Protein AF-A0A1V1VDT9-F1 (afdb_monomer_lite)

Radius of gyration: 15.52 Å; chains: 1; bounding box: 39×29×37 Å

pLDDT: mean 85.94, std 9.45, range [40.59, 94.81]

InterPro domains:
  IPR014966 FRG domain [PF08867] (7-61)
  IPR014966 FRG domain [SM00901] (2-70)

Foldseek 3Di:
DLVVQVVVLVVCCVVVVVPDDPCSVQQVSSLVVCVVVPHDDPDDDDDPDVVVQVCVQPPPDDDPDDGDRDDDDDDPVQADDSVDHPSVDDDHGDYDDDDDDD

Sequence (102 aa):
MLALECSLLNRLKIDGATKLTREYKNSWYLLSEAQHFGLKTRLLDWTTNPLVALWFSCQGAKGSSLTYVYAFNYKNEQVADLSGNPFDVKGIVKVDLYWRPV

Organism: Photobacterium damsela subsp. piscicida (NCBI:txid38294)

Secondary structure (DSSP, 8-state):
-HHHHHHHHHHHHHHTTTTS-GGGGSHHHHHHHHHHTT---S-----S-HHHHHHHHHTT--SS-----------GGGB--TTS-GGG--S--B--PPPPP-

Structure (mmCIF, N/CA/C/O backbone):
data_AF-A0A1V1VDT9-F1
#
_entry.id   AF-A0A1V1VDT9-F1
#
loop_
_atom_site.group_PDB
_atom_site.id
_atom_site.type_symbol
_atom_site.label_atom_id
_atom_site.label_alt_id
_atom_site.label_comp_id
_atom_site.label_asym_id
_atom_site.label_entity_id
_atom_site.label_seq_id
_atom_site.pdbx_PDB_ins_code
_atom_site.Cartn_x
_atom_site.Cartn_y
_atom_site.Cartn_z
_atom_site.occupancy
_atom_site.B_iso_or_equiv
_atom_site.auth_seq_id
_atom_site.auth_comp_id
_atom_site.auth_asym_id
_atom_site.auth_atom_id
_atom_site.pdbx_PDB_model_num
ATOM 1 N N . MET A 1 1 ? 9.445 10.946 -3.486 1.00 72.19 1 MET A N 1
ATOM 2 C CA . MET A 1 1 ? 8.758 9.717 -3.029 1.00 72.19 1 MET A CA 1
ATOM 3 C C . MET A 1 1 ? 9.435 8.465 -3.587 1.00 72.19 1 MET A C 1
ATOM 5 O O . MET A 1 1 ? 10.025 7.753 -2.792 1.00 72.19 1 MET A O 1
ATOM 9 N N . LEU A 1 2 ? 9.480 8.256 -4.913 1.00 85.38 2 LEU A N 1
ATOM 10 C CA . LEU A 1 2 ? 10.109 7.066 -5.529 1.00 85.38 2 LEU A CA 1
ATOM 11 C C . LEU A 1 2 ? 11.594 6.869 -5.168 1.00 85.38 2 LEU A C 1
ATOM 13 O O . LEU A 1 2 ? 11.982 5.786 -4.753 1.00 85.38 2 LEU A O 1
ATOM 17 N N . ALA A 1 3 ? 12.419 7.919 -5.255 1.00 88.25 3 ALA A N 1
ATOM 18 C CA . ALA A 1 3 ? 13.847 7.813 -4.925 1.00 88.25 3 ALA A CA 1
ATOM 19 C C . ALA A 1 3 ? 14.095 7.351 -3.474 1.00 88.25 3 ALA A C 1
ATOM 21 O O . ALA A 1 3 ? 14.975 6.532 -3.232 1.00 88.25 3 ALA A O 1
ATOM 22 N N . LEU A 1 4 ? 13.280 7.830 -2.525 1.00 90.69 4 LEU A N 1
ATOM 23 C CA . LEU A 1 4 ? 13.369 7.439 -1.116 1.00 90.69 4 LEU A CA 1
ATOM 24 C C . LEU A 1 4 ? 12.976 5.970 -0.916 1.00 90.69 4 LEU A C 1
ATOM 26 O O . LEU A 1 4 ? 13.681 5.252 -0.215 1.00 90.69 4 LEU A O 1
ATOM 30 N N . GLU A 1 5 ? 11.885 5.521 -1.545 1.00 91.75 5 GLU A N 1
ATOM 31 C CA . GLU A 1 5 ? 11.452 4.118 -1.508 1.00 91.75 5 GLU A CA 1
ATOM 32 C C . GLU A 1 5 ? 12.559 3.198 -2.043 1.00 91.75 5 GLU A C 1
ATOM 34 O O . GLU A 1 5 ? 12.953 2.258 -1.356 1.00 91.75 5 GLU A O 1
ATOM 39 N N . CYS A 1 6 ? 13.158 3.528 -3.194 1.00 90.75 6 CYS A N 1
ATOM 40 C CA . CYS A 1 6 ? 14.292 2.781 -3.746 1.00 90.75 6 CYS A CA 1
ATOM 41 C C . CYS A 1 6 ? 15.483 2.711 -2.775 1.00 90.75 6 CYS A C 1
ATOM 43 O O . CYS A 1 6 ? 16.065 1.641 -2.585 1.00 90.75 6 CYS A O 1
ATOM 45 N N . SER A 1 7 ? 15.848 3.829 -2.137 1.00 92.69 7 SER A N 1
ATOM 46 C CA . SER A 1 7 ? 16.930 3.857 -1.145 1.00 92.69 7 SER A CA 1
ATOM 47 C C . SER A 1 7 ? 16.621 2.991 0.080 1.00 92.69 7 SER A C 1
ATOM 49 O O . SER A 1 7 ? 17.495 2.260 0.544 1.00 92.69 7 SER A O 1
ATOM 51 N N . LEU A 1 8 ? 15.386 3.036 0.588 1.00 92.12 8 LEU A N 1
ATOM 52 C CA . LEU A 1 8 ? 14.960 2.237 1.739 1.00 92.12 8 LEU A CA 1
ATOM 53 C C . LEU A 1 8 ? 14.912 0.741 1.413 1.00 92.12 8 LEU A C 1
ATOM 55 O O . LEU A 1 8 ? 15.368 -0.068 2.217 1.00 92.12 8 LEU A O 1
ATOM 59 N N . LEU A 1 9 ? 14.445 0.364 0.222 1.00 91.62 9 LEU A N 1
ATOM 60 C CA . LEU A 1 9 ? 14.465 -1.030 -0.220 1.00 91.62 9 LEU A CA 1
ATOM 61 C C . LEU A 1 9 ? 15.883 -1.563 -0.397 1.00 91.62 9 LEU A C 1
ATOM 63 O O . LEU A 1 9 ? 16.151 -2.707 -0.044 1.00 91.62 9 LEU A O 1
ATOM 67 N N . ASN A 1 10 ? 16.808 -0.753 -0.913 1.00 91.00 10 ASN A N 1
ATOM 68 C CA . ASN A 1 10 ? 18.212 -1.155 -0.987 1.00 91.00 10 ASN A CA 1
ATOM 69 C C . ASN A 1 10 ? 18.793 -1.407 0.406 1.00 91.00 10 ASN A C 1
ATOM 71 O O . ASN A 1 10 ? 19.514 -2.382 0.597 1.00 91.00 10 ASN A O 1
ATOM 75 N N . ARG A 1 11 ? 18.426 -0.582 1.391 1.00 91.62 11 ARG A N 1
ATOM 76 C CA . ARG A 1 11 ? 18.822 -0.796 2.783 1.00 91.62 11 ARG A CA 1
ATOM 77 C C . ARG A 1 11 ? 18.213 -2.076 3.358 1.00 91.62 11 ARG A C 1
ATOM 79 O O . ARG A 1 11 ? 18.939 -2.875 3.931 1.00 91.62 11 ARG A O 1
ATOM 86 N N . LEU A 1 12 ? 16.930 -2.337 3.096 1.00 90.88 12 LEU A N 1
ATOM 87 C CA . LEU A 1 12 ? 16.269 -3.587 3.483 1.00 90.88 12 LEU A CA 1
ATOM 88 C C . LEU A 1 12 ? 16.942 -4.821 2.861 1.00 90.88 12 LEU A C 1
ATOM 90 O O . LEU A 1 12 ? 17.089 -5.830 3.541 1.00 90.88 12 LEU A O 1
ATOM 94 N N . LYS A 1 13 ? 17.395 -4.752 1.601 1.00 88.88 13 LYS A N 1
ATOM 95 C CA . LYS A 1 13 ? 18.152 -5.848 0.966 1.00 88.88 13 LYS A CA 1
ATOM 96 C C . LYS A 1 13 ? 19.463 -6.138 1.692 1.00 88.88 13 LYS A C 1
ATOM 98 O O . LYS A 1 13 ? 19.815 -7.302 1.843 1.00 88.88 13 LYS A O 1
ATOM 103 N N . ILE A 1 14 ? 20.191 -5.090 2.082 1.00 88.38 14 ILE A N 1
ATOM 104 C CA . ILE A 1 14 ? 21.498 -5.211 2.741 1.00 88.38 14 ILE A CA 1
ATOM 105 C C . ILE A 1 14 ? 21.312 -5.725 4.173 1.00 88.38 14 ILE A C 1
ATOM 107 O O . ILE A 1 14 ? 21.901 -6.737 4.545 1.00 88.38 14 ILE A O 1
ATOM 111 N N . ASP A 1 15 ? 20.447 -5.070 4.945 1.00 89.19 15 ASP A N 1
ATOM 112 C CA . ASP A 1 15 ? 20.290 -5.320 6.380 1.00 89.19 15 ASP A CA 1
ATOM 113 C C . ASP A 1 15 ? 19.401 -6.548 6.666 1.00 89.19 15 ASP A C 1
ATOM 115 O O . ASP A 1 15 ? 19.562 -7.231 7.675 1.00 89.19 15 ASP A O 1
ATOM 119 N N . GLY A 1 16 ? 18.457 -6.850 5.770 1.00 84.69 16 GLY A N 1
ATOM 120 C CA . GLY A 1 16 ? 17.476 -7.932 5.893 1.00 84.69 16 GLY A CA 1
ATOM 121 C C . GLY A 1 16 ? 17.868 -9.236 5.198 1.00 84.69 16 GLY A C 1
ATOM 122 O O . GLY A 1 16 ? 17.063 -10.166 5.179 1.00 84.69 16 GLY A O 1
ATOM 123 N N . ALA A 1 17 ? 19.081 -9.340 4.645 1.00 80.94 17 ALA A N 1
ATOM 124 C CA . ALA A 1 17 ? 19.525 -10.486 3.840 1.00 80.94 17 ALA A CA 1
ATOM 125 C C . ALA A 1 17 ? 19.375 -11.852 4.539 1.00 80.94 17 ALA A C 1
ATOM 127 O O . ALA A 1 17 ? 19.227 -12.873 3.874 1.00 80.94 17 ALA A O 1
ATOM 128 N N . THR A 1 18 ? 19.401 -11.882 5.874 1.00 83.44 18 THR A N 1
ATOM 129 C CA . THR A 1 18 ? 19.242 -13.104 6.679 1.00 83.44 18 THR A CA 1
ATOM 130 C C . THR A 1 18 ? 17.790 -13.549 6.852 1.00 83.44 18 THR A C 1
ATOM 132 O O . THR A 1 18 ? 17.552 -14.728 7.098 1.00 83.44 18 THR A O 1
ATOM 135 N N . LYS A 1 19 ? 16.824 -12.628 6.743 1.00 82.56 19 LYS A N 1
ATOM 136 C CA . LYS A 1 19 ? 15.385 -12.899 6.911 1.00 82.56 19 LYS A CA 1
ATOM 137 C C . LYS A 1 19 ? 14.631 -12.967 5.587 1.00 82.56 19 LYS A C 1
ATOM 139 O O . LYS A 1 19 ? 13.582 -13.597 5.521 1.00 82.56 19 LYS A O 1
ATOM 144 N N . LEU A 1 20 ? 15.148 -12.318 4.548 1.00 82.44 20 LEU A N 1
ATOM 145 C CA . LEU A 1 20 ? 14.542 -12.334 3.224 1.00 82.44 20 LEU A CA 1
ATOM 146 C C . LEU A 1 20 ? 14.758 -13.694 2.549 1.00 82.44 20 LEU A C 1
ATOM 148 O O . LEU A 1 20 ? 15.859 -14.249 2.553 1.00 82.44 20 LEU A O 1
ATOM 152 N N . THR A 1 21 ? 13.710 -14.225 1.921 1.00 76.88 21 THR A N 1
ATOM 153 C CA . THR A 1 21 ? 13.829 -15.436 1.097 1.00 76.88 21 THR A CA 1
ATOM 154 C C . THR A 1 21 ? 14.607 -15.142 -0.190 1.00 76.88 21 THR A C 1
ATOM 156 O O . THR A 1 21 ? 14.783 -13.987 -0.577 1.00 76.88 21 THR A O 1
ATOM 159 N N . ARG A 1 22 ? 15.039 -16.187 -0.916 1.00 68.31 22 ARG A N 1
ATOM 160 C CA . ARG A 1 22 ? 15.790 -16.065 -2.188 1.00 68.31 22 ARG A CA 1
ATOM 161 C C . ARG A 1 22 ? 15.078 -15.237 -3.273 1.00 68.31 22 ARG A C 1
ATOM 163 O O . ARG A 1 22 ? 15.725 -14.834 -4.238 1.00 68.31 22 ARG A O 1
ATOM 170 N N . GLU A 1 23 ? 13.786 -14.961 -3.115 1.00 72.62 23 GLU A N 1
ATOM 171 C CA . GLU A 1 23 ? 12.984 -14.155 -4.038 1.00 72.62 23 GLU A CA 1
ATOM 172 C C . GLU A 1 23 ? 13.247 -12.636 -3.923 1.00 72.62 23 GLU A C 1
ATOM 174 O O . GLU A 1 23 ? 12.726 -11.879 -4.734 1.00 72.62 23 GLU A O 1
ATOM 179 N N . TYR A 1 24 ? 14.122 -12.159 -3.019 1.00 71.75 24 TYR A N 1
ATOM 180 C CA . TYR A 1 24 ? 14.453 -10.725 -2.843 1.00 71.75 24 TYR A CA 1
ATOM 181 C C . TYR A 1 24 ? 15.014 -10.010 -4.090 1.00 71.75 24 TYR A C 1
ATOM 183 O O . TYR A 1 24 ? 15.094 -8.777 -4.128 1.00 71.75 24 TYR A O 1
ATOM 191 N N . LYS A 1 25 ? 15.433 -10.769 -5.113 1.00 79.56 25 LYS A N 1
ATOM 192 C CA . LYS A 1 25 ? 15.809 -10.227 -6.429 1.00 79.56 25 LYS A CA 1
ATOM 193 C C . LYS A 1 25 ? 14.599 -9.700 -7.202 1.00 79.56 25 LYS A C 1
ATOM 195 O O . LYS A 1 25 ? 14.762 -8.789 -8.008 1.00 79.56 25 LYS A O 1
ATOM 200 N N . ASN A 1 26 ? 13.411 -10.247 -6.950 1.00 86.88 26 ASN A N 1
ATOM 201 C CA . ASN A 1 26 ? 12.167 -9.732 -7.492 1.00 86.88 26 ASN A CA 1
ATOM 202 C C . ASN A 1 26 ? 11.747 -8.493 -6.688 1.00 86.88 26 ASN A C 1
ATOM 204 O O . ASN A 1 26 ? 11.434 -8.566 -5.500 1.00 86.88 26 ASN A O 1
ATOM 208 N N . SER A 1 27 ? 11.736 -7.339 -7.350 1.00 89.38 27 SER A N 1
ATOM 209 C CA . SER A 1 27 ? 11.364 -6.065 -6.734 1.00 89.38 27 SER A CA 1
ATOM 210 C C . SER A 1 27 ? 9.907 -6.027 -6.252 1.00 89.38 27 SER A C 1
ATOM 212 O O . SER A 1 27 ? 9.631 -5.334 -5.277 1.00 89.38 27 SER A O 1
ATOM 214 N N . TRP A 1 28 ? 8.985 -6.768 -6.884 1.00 89.81 28 TRP A N 1
ATOM 215 C CA . TRP A 1 28 ? 7.598 -6.896 -6.412 1.00 89.81 28 TRP A CA 1
ATOM 216 C C . TRP A 1 28 ? 7.525 -7.636 -5.082 1.00 89.81 28 TRP A C 1
ATOM 218 O O . TRP A 1 28 ? 6.886 -7.161 -4.145 1.00 89.81 28 TRP A O 1
ATOM 228 N N . TYR A 1 29 ? 8.236 -8.761 -4.987 1.00 88.00 29 TYR A N 1
ATOM 229 C CA . TYR A 1 29 ? 8.345 -9.525 -3.749 1.00 88.00 29 TYR A CA 1
ATOM 230 C C . TYR A 1 29 ? 8.940 -8.662 -2.637 1.00 88.00 29 TYR A C 1
ATOM 232 O O . TYR A 1 29 ? 8.367 -8.540 -1.560 1.00 88.00 29 TYR A O 1
ATOM 240 N N . LEU A 1 30 ? 10.044 -7.973 -2.926 1.00 89.19 30 LEU A N 1
ATOM 241 C CA . LEU A 1 30 ? 10.681 -7.116 -1.939 1.00 89.19 30 LEU A CA 1
ATOM 242 C C . LEU A 1 30 ? 9.787 -5.953 -1.483 1.00 89.19 30 LEU A C 1
ATOM 244 O O . LEU A 1 30 ? 9.823 -5.603 -0.309 1.00 89.19 30 LEU A O 1
ATOM 248 N N . LEU A 1 31 ? 8.998 -5.351 -2.378 1.00 91.06 31 LEU A N 1
ATOM 249 C CA . LEU A 1 31 ? 8.024 -4.322 -1.999 1.00 91.06 31 LEU A CA 1
ATOM 250 C C . LEU A 1 31 ? 6.962 -4.875 -1.041 1.00 91.06 31 LEU A C 1
ATOM 252 O O . LEU A 1 31 ? 6.642 -4.217 -0.053 1.00 91.06 31 LEU A O 1
ATOM 256 N N . SER A 1 32 ? 6.458 -6.082 -1.309 1.00 89.00 32 SER A N 1
ATOM 257 C CA . SER A 1 32 ? 5.499 -6.767 -0.435 1.00 89.00 32 SER A CA 1
ATOM 258 C C . SER A 1 32 ? 6.095 -7.058 0.944 1.00 89.00 32 SER A C 1
ATOM 260 O O . SER A 1 32 ? 5.483 -6.752 1.963 1.00 89.00 32 SER A O 1
ATOM 262 N N . GLU A 1 33 ? 7.314 -7.601 0.988 1.00 88.81 33 GLU A N 1
ATOM 263 C CA . GLU A 1 33 ? 8.032 -7.872 2.239 1.00 88.81 33 GLU A CA 1
ATOM 264 C C . GLU A 1 33 ? 8.310 -6.582 3.012 1.00 88.81 33 GLU A C 1
ATOM 266 O O . GLU A 1 33 ? 8.117 -6.511 4.223 1.00 88.81 33 GLU A O 1
ATOM 271 N N . ALA A 1 34 ? 8.719 -5.521 2.317 1.00 91.00 34 ALA A N 1
ATOM 272 C CA . ALA A 1 34 ? 8.958 -4.230 2.939 1.00 91.00 34 ALA A CA 1
ATOM 273 C C . ALA A 1 34 ? 7.693 -3.682 3.611 1.00 91.00 34 ALA A C 1
ATOM 275 O O . ALA A 1 34 ? 7.769 -3.232 4.754 1.00 91.00 34 ALA A O 1
ATOM 276 N N . GLN A 1 35 ? 6.539 -3.761 2.937 1.00 90.56 35 GLN A N 1
ATOM 277 C CA . GLN A 1 35 ? 5.249 -3.374 3.513 1.00 90.56 35 GLN A CA 1
ATOM 278 C C . GLN A 1 35 ? 4.907 -4.237 4.737 1.00 90.56 35 GLN A C 1
ATOM 280 O O . GLN A 1 35 ? 4.495 -3.700 5.764 1.00 90.56 35 GLN A O 1
ATOM 285 N N . HIS A 1 36 ? 5.150 -5.551 4.669 1.00 87.19 36 HIS A N 1
ATOM 286 C CA . HIS A 1 36 ? 4.933 -6.475 5.784 1.00 87.19 36 HIS A CA 1
ATOM 287 C C . HIS A 1 36 ? 5.784 -6.130 7.019 1.00 87.19 36 HIS A C 1
ATOM 289 O O . HIS A 1 36 ? 5.286 -6.146 8.143 1.00 87.19 36 HIS A O 1
ATOM 295 N N . PHE A 1 37 ? 7.042 -5.726 6.820 1.00 87.81 37 PHE A N 1
ATOM 296 C CA . PHE A 1 37 ? 7.921 -5.247 7.894 1.00 87.81 37 PHE A CA 1
ATOM 297 C C . PHE A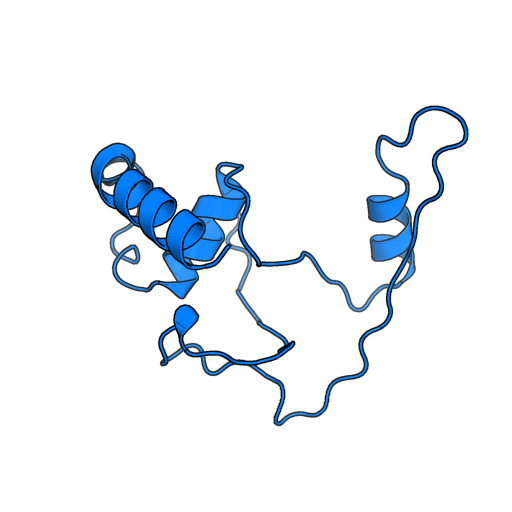 1 37 ? 7.661 -3.787 8.316 1.00 87.81 37 PHE A C 1
ATOM 299 O O . PHE A 1 37 ? 8.415 -3.233 9.118 1.00 87.81 37 PHE A O 1
ATOM 306 N N . GLY A 1 38 ? 6.597 -3.152 7.811 1.00 88.44 38 GLY A N 1
ATOM 307 C CA . GLY A 1 38 ? 6.159 -1.817 8.222 1.00 88.44 38 GLY A CA 1
ATOM 308 C C . GLY A 1 38 ? 6.851 -0.659 7.500 1.00 88.44 38 GLY A C 1
ATOM 309 O O . GLY A 1 38 ? 6.715 0.497 7.914 1.00 88.44 38 GLY A O 1
ATOM 310 N N . LEU A 1 39 ? 7.588 -0.925 6.418 1.00 91.31 39 LEU A N 1
ATOM 311 C CA . LEU A 1 39 ? 8.108 0.137 5.567 1.00 91.31 39 LEU A CA 1
ATOM 312 C C . LEU A 1 39 ? 6.950 0.799 4.817 1.00 91.31 39 LEU A C 1
ATOM 314 O O . LEU A 1 39 ? 6.101 0.132 4.230 1.00 91.31 39 LEU A O 1
ATOM 318 N N . LYS A 1 4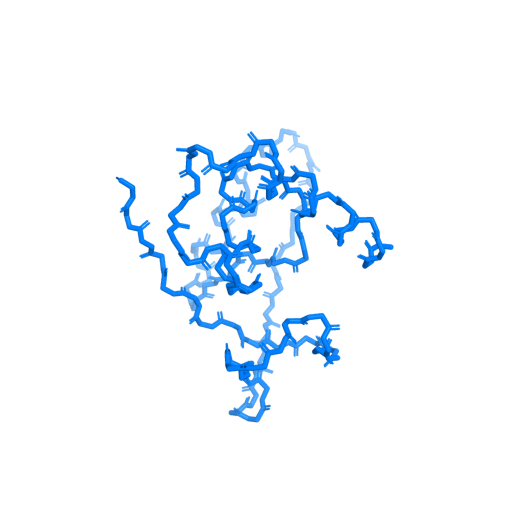0 ? 6.945 2.133 4.781 1.00 90.06 40 LYS A N 1
AT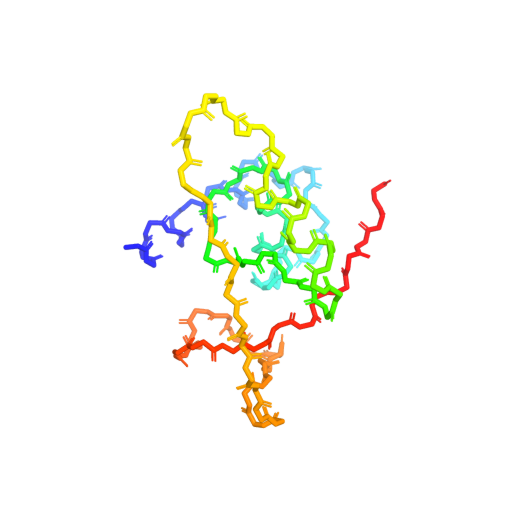OM 319 C CA . LYS A 1 40 ? 5.997 2.883 3.956 1.00 90.06 40 LYS A CA 1
ATOM 320 C C . LYS A 1 40 ? 6.347 2.683 2.484 1.00 90.06 40 LYS A C 1
ATOM 322 O O . LYS A 1 40 ? 7.302 3.286 1.994 1.00 90.06 40 LYS A O 1
ATOM 327 N N . THR A 1 41 ? 5.576 1.844 1.809 1.00 92.56 41 THR A N 1
ATOM 328 C CA . THR A 1 41 ? 5.643 1.647 0.362 1.00 92.56 41 THR A CA 1
ATOM 329 C C . THR A 1 41 ? 4.483 2.371 -0.315 1.00 92.56 41 THR A C 1
ATOM 331 O O . THR A 1 41 ? 3.574 2.888 0.337 1.00 92.56 41 THR A O 1
ATOM 334 N N . ARG A 1 42 ? 4.520 2.437 -1.643 1.00 92.31 42 ARG A N 1
ATOM 335 C CA . ARG A 1 42 ? 3.399 2.921 -2.464 1.00 92.31 42 ARG A CA 1
ATOM 336 C C . ARG A 1 42 ? 2.315 1.868 -2.723 1.00 92.31 42 ARG A C 1
ATOM 338 O O . ARG A 1 42 ? 1.367 2.165 -3.447 1.00 92.31 42 ARG A O 1
ATOM 345 N N . LEU A 1 43 ? 2.477 0.645 -2.213 1.00 91.88 43 LEU A N 1
ATOM 346 C CA . LEU A 1 43 ? 1.421 -0.362 -2.271 1.00 91.88 43 LEU A CA 1
ATOM 347 C C . LEU A 1 43 ? 0.280 0.068 -1.345 1.00 91.88 43 LEU A C 1
ATOM 349 O O . LEU A 1 43 ? 0.512 0.610 -0.266 1.00 91.88 43 LEU A O 1
ATOM 353 N N . LEU A 1 44 ? -0.949 -0.152 -1.799 1.00 90.25 44 LEU A N 1
ATOM 354 C CA . LEU A 1 44 ? -2.154 0.143 -1.042 1.00 90.25 44 LEU A CA 1
ATOM 355 C C . LEU A 1 44 ? -2.949 -1.146 -0.887 1.00 90.25 44 LEU A C 1
ATOM 357 O O . LEU A 1 44 ? -3.193 -1.846 -1.873 1.00 90.25 44 LEU A O 1
ATOM 361 N N . ASP A 1 45 ? -3.379 -1.423 0.336 1.00 88.25 45 ASP A N 1
ATOM 362 C CA . ASP A 1 45 ? -4.271 -2.541 0.603 1.00 88.25 45 ASP A CA 1
ATOM 363 C C . ASP A 1 45 ? -5.645 -2.254 -0.012 1.00 88.25 45 ASP A C 1
ATOM 365 O O . ASP A 1 45 ? -6.231 -1.185 0.179 1.00 88.25 45 ASP A O 1
ATOM 369 N N . TRP A 1 46 ? -6.160 -3.208 -0.783 1.00 90.19 46 TRP A N 1
ATOM 370 C CA . TRP A 1 46 ? -7.436 -3.081 -1.477 1.00 90.19 46 TRP A CA 1
ATOM 371 C C . TRP A 1 46 ? -8.248 -4.371 -1.339 1.00 90.19 46 TRP A C 1
ATOM 373 O O . TRP A 1 46 ? -7.718 -5.447 -1.070 1.00 90.19 46 TRP A O 1
ATOM 383 N N . THR A 1 47 ? -9.565 -4.262 -1.493 1.00 90.25 47 THR A N 1
ATOM 384 C CA . THR A 1 47 ? -10.489 -5.397 -1.391 1.00 90.25 47 THR A CA 1
ATOM 385 C C . THR A 1 47 ? -11.688 -5.184 -2.306 1.00 90.25 47 THR A C 1
ATOM 387 O O . THR A 1 47 ? -12.103 -4.051 -2.548 1.00 90.25 47 THR A O 1
ATOM 390 N N . THR A 1 48 ? -12.266 -6.275 -2.809 1.00 91.62 48 THR A N 1
ATOM 391 C CA . THR A 1 48 ? -13.534 -6.245 -3.554 1.00 91.62 48 THR A CA 1
ATOM 392 C C . THR A 1 48 ? -14.753 -6.161 -2.636 1.00 91.62 48 THR A C 1
ATOM 394 O O . THR A 1 48 ? -15.851 -5.881 -3.113 1.00 91.62 48 THR A O 1
ATOM 397 N N . ASN A 1 49 ? -14.587 -6.384 -1.326 1.00 93.75 49 ASN A N 1
ATOM 398 C CA . ASN A 1 49 ? -15.668 -6.289 -0.353 1.00 93.75 49 ASN A CA 1
ATOM 399 C C . ASN A 1 49 ? -15.682 -4.893 0.310 1.00 93.75 49 ASN A C 1
ATOM 401 O O . ASN A 1 49 ? -14.815 -4.605 1.141 1.00 93.75 49 ASN A O 1
ATOM 405 N N . PRO A 1 50 ? -16.680 -4.036 0.022 1.00 92.81 50 PRO A N 1
ATOM 406 C CA . PRO A 1 50 ? -16.726 -2.675 0.558 1.00 92.81 50 PRO A CA 1
ATOM 407 C C . PRO A 1 50 ? -16.861 -2.620 2.087 1.00 92.81 50 PRO A C 1
ATOM 409 O O . PRO A 1 50 ? -16.391 -1.662 2.696 1.00 92.81 50 PRO A O 1
ATOM 412 N N . LEU A 1 51 ? -17.443 -3.640 2.731 1.00 94.25 51 LEU A N 1
ATOM 413 C CA . LEU A 1 51 ? -17.539 -3.690 4.195 1.00 94.25 51 LEU A CA 1
ATOM 414 C C . LEU A 1 51 ? -16.172 -3.912 4.845 1.00 94.25 51 LEU A C 1
ATOM 416 O O . LEU A 1 51 ? -15.888 -3.337 5.892 1.00 94.25 51 LEU A O 1
ATOM 420 N N . VAL A 1 52 ? -15.310 -4.705 4.203 1.00 94.81 52 VAL A N 1
ATOM 421 C CA . VAL A 1 52 ? -13.930 -4.912 4.660 1.00 94.81 52 VAL A CA 1
ATOM 422 C C . VAL A 1 52 ? -13.136 -3.612 4.519 1.00 94.81 52 VAL A C 1
ATOM 424 O O . VAL A 1 52 ? -12.471 -3.206 5.469 1.00 94.81 52 VAL A O 1
ATOM 427 N N . ALA A 1 53 ? -13.265 -2.908 3.387 1.00 94.00 53 ALA A N 1
ATOM 428 C CA . ALA A 1 53 ? -12.629 -1.601 3.191 1.00 94.00 53 ALA A CA 1
ATOM 429 C C . ALA A 1 53 ? -13.087 -0.578 4.244 1.00 94.00 53 ALA A C 1
ATOM 431 O O . ALA A 1 53 ? -12.263 0.121 4.835 1.00 94.00 53 ALA A O 1
ATOM 432 N N . LEU A 1 54 ? -14.394 -0.527 4.523 1.00 92.62 54 LEU A N 1
ATOM 433 C CA . LEU A 1 54 ? -14.958 0.357 5.540 1.00 92.62 54 LEU A CA 1
ATOM 434 C C . LEU A 1 54 ? -14.420 0.029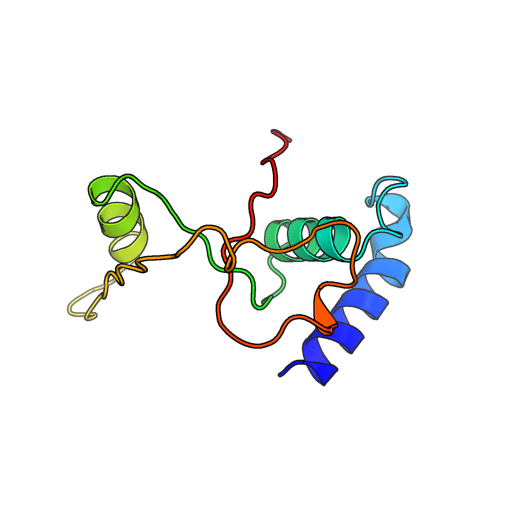 6.936 1.00 92.62 54 LEU A C 1
ATOM 436 O O . LEU A 1 54 ? -14.016 0.939 7.658 1.00 92.62 54 LEU A O 1
ATOM 440 N N . TRP A 1 55 ? -14.368 -1.253 7.303 1.00 92.94 55 TRP A N 1
ATOM 441 C CA . TRP A 1 55 ? -13.833 -1.678 8.594 1.00 92.94 55 TRP A CA 1
ATOM 442 C C . TRP A 1 55 ? -12.383 -1.222 8.780 1.00 92.94 55 TRP A C 1
ATOM 444 O O . TRP A 1 55 ? -12.088 -0.576 9.784 1.00 92.94 55 TRP A O 1
ATOM 454 N N . PHE A 1 56 ? -11.511 -1.453 7.790 1.00 91.50 56 PHE A N 1
ATOM 455 C CA . PHE A 1 56 ? -10.119 -0.986 7.840 1.00 91.50 56 PHE A CA 1
ATOM 456 C C . PHE A 1 56 ? -10.013 0.541 7.889 1.00 91.50 56 PHE A C 1
ATOM 458 O O . PHE A 1 56 ? -9.158 1.063 8.597 1.00 91.50 56 PHE A O 1
ATOM 465 N N . SER A 1 57 ? -10.899 1.268 7.198 1.00 90.81 57 SER A N 1
ATOM 466 C CA . SER A 1 57 ? -10.895 2.735 7.236 1.00 90.81 57 SER A CA 1
ATOM 467 C C . SER A 1 57 ? -11.219 3.291 8.628 1.00 90.81 57 SER A C 1
ATOM 469 O O . SER A 1 57 ? -10.706 4.342 9.003 1.00 90.81 57 SER A O 1
ATOM 471 N N . CYS A 1 58 ? -12.047 2.580 9.400 1.00 90.62 58 CYS A N 1
ATOM 472 C CA . CYS A 1 58 ? -12.483 2.984 10.737 1.00 90.62 58 CYS A CA 1
ATOM 473 C C . CYS A 1 58 ? -11.620 2.387 11.858 1.00 90.62 58 CYS A C 1
ATOM 475 O O . CYS A 1 58 ? -11.664 2.865 12.996 1.00 90.62 58 CYS A O 1
ATOM 477 N N . GLN A 1 59 ? -10.848 1.338 11.573 1.00 89.00 59 GLN A N 1
ATOM 478 C CA . GLN A 1 59 ? -10.051 0.644 12.573 1.00 89.00 59 GLN A CA 1
ATOM 479 C C . GLN A 1 59 ? -8.979 1.581 13.151 1.00 89.00 59 GLN A C 1
ATOM 481 O O . GLN A 1 59 ? -8.104 2.076 12.448 1.00 89.00 59 GLN A O 1
ATOM 486 N N . GLY A 1 60 ? -9.035 1.830 14.462 1.00 82.62 60 GLY A N 1
ATOM 487 C CA . GLY A 1 60 ? -8.068 2.691 15.152 1.00 82.62 60 GLY A CA 1
ATOM 488 C C . GLY A 1 60 ? -8.339 4.196 15.044 1.00 82.62 60 GLY A C 1
ATOM 489 O O . GLY A 1 60 ? -7.563 4.982 15.594 1.00 82.62 60 GLY A O 1
ATOM 490 N N . ALA A 1 61 ? -9.440 4.616 14.409 1.00 81.25 61 ALA A N 1
ATOM 491 C CA . ALA A 1 61 ? -9.879 6.007 14.447 1.00 81.25 61 ALA A CA 1
ATOM 492 C C . ALA A 1 61 ? -10.229 6.411 15.894 1.00 81.25 61 ALA A C 1
ATOM 494 O O . ALA A 1 61 ? -11.024 5.755 16.567 1.00 81.25 61 ALA A O 1
ATOM 495 N N . LYS A 1 62 ? -9.615 7.491 16.395 1.00 79.88 62 LYS A N 1
ATOM 496 C CA . LYS A 1 62 ? -9.897 8.067 17.720 1.00 79.88 62 LYS A CA 1
ATOM 497 C C . LYS A 1 62 ? -10.650 9.383 17.551 1.00 79.88 62 LYS A C 1
ATOM 499 O O . LYS A 1 62 ? -10.151 10.285 16.885 1.00 79.88 62 LYS A O 1
ATOM 504 N N . GLY A 1 63 ? -11.811 9.513 18.192 1.00 77.62 63 GLY A N 1
ATOM 505 C CA . GLY A 1 63 ? -12.605 10.744 18.163 1.00 77.62 63 GLY A CA 1
ATOM 506 C C . GLY A 1 63 ? -13.293 10.989 16.816 1.00 77.62 63 GLY A C 1
ATOM 507 O O . GLY A 1 63 ? -13.791 10.058 16.195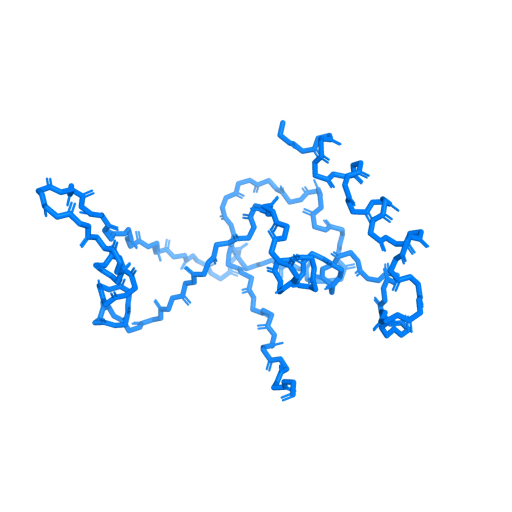 1.00 77.62 63 GLY A O 1
ATOM 508 N N . SER A 1 64 ? -13.333 12.248 16.374 1.00 77.62 64 SER A N 1
ATOM 509 C CA . SER A 1 64 ? -14.051 12.712 15.175 1.00 77.62 64 SER A CA 1
ATOM 510 C C . SER A 1 64 ? -13.199 12.719 13.895 1.00 77.62 64 SER A C 1
ATOM 512 O O . SER A 1 64 ? -13.365 13.594 13.045 1.00 77.62 64 SER A O 1
ATOM 514 N N . SER A 1 65 ? -12.251 11.789 13.760 1.00 83.00 65 SER A N 1
ATOM 515 C CA . SER A 1 65 ? -11.434 11.670 12.546 1.00 83.00 65 SER A CA 1
ATOM 516 C C . SER A 1 65 ? -12.298 11.269 11.353 1.00 83.00 65 SER A C 1
ATOM 518 O O . SER A 1 65 ? -12.981 10.248 11.393 1.00 83.00 65 SER A O 1
ATOM 520 N N . LEU A 1 66 ? -12.250 12.061 10.281 1.00 86.94 66 LEU A N 1
ATOM 521 C CA . LEU A 1 66 ? -12.905 11.722 9.020 1.00 86.94 66 LEU A CA 1
ATOM 522 C C . LEU A 1 66 ? -12.141 10.584 8.339 1.00 86.94 66 LEU A C 1
ATOM 524 O O . LEU A 1 66 ? -10.926 10.673 8.149 1.00 86.94 66 LEU A O 1
ATOM 528 N N . THR A 1 67 ? -12.857 9.530 7.965 1.00 89.25 67 THR A N 1
ATOM 529 C CA . THR A 1 67 ? -12.327 8.387 7.219 1.00 89.25 67 THR A CA 1
ATOM 530 C C . THR A 1 67 ? -12.933 8.376 5.821 1.00 89.25 67 THR A C 1
ATOM 532 O O . THR A 1 67 ? -14.030 8.889 5.594 1.00 89.25 67 THR A O 1
ATOM 535 N N . TYR A 1 68 ? -12.197 7.825 4.859 1.00 90.50 68 TYR A N 1
ATOM 536 C CA . TYR A 1 68 ? -12.605 7.798 3.458 1.00 90.50 68 TYR A CA 1
ATOM 537 C C . TYR A 1 68 ? -12.434 6.390 2.906 1.00 90.50 68 TYR A C 1
ATOM 539 O O . TYR A 1 68 ? -11.436 5.724 3.181 1.00 90.50 68 TYR A O 1
ATOM 547 N N . VAL A 1 69 ? -13.391 5.968 2.087 1.00 92.44 69 VAL A N 1
ATOM 548 C CA . VAL A 1 69 ? -13.300 4.754 1.277 1.00 92.44 69 VAL A CA 1
ATOM 549 C C . VAL A 1 69 ? -13.304 5.186 -0.182 1.00 92.44 69 VAL A C 1
ATOM 551 O O . VAL A 1 69 ? -14.193 5.918 -0.614 1.00 92.44 69 VAL A O 1
ATOM 554 N N . TYR A 1 70 ? -12.306 4.735 -0.935 1.00 92.44 70 TYR A N 1
ATOM 555 C CA . TYR A 1 70 ? -12.193 5.006 -2.363 1.00 92.44 70 TYR A CA 1
ATOM 556 C C . TYR A 1 70 ? -12.581 3.759 -3.153 1.00 92.44 70 TYR A C 1
ATOM 558 O O . TYR A 1 70 ? -12.154 2.653 -2.826 1.00 92.44 70 TYR A O 1
ATOM 566 N N . ALA A 1 71 ? -13.372 3.944 -4.208 1.00 92.88 71 ALA A N 1
ATOM 567 C CA . ALA A 1 71 ? -13.684 2.893 -5.165 1.00 92.88 71 ALA A CA 1
ATOM 568 C C . ALA A 1 71 ? -12.852 3.104 -6.431 1.00 92.88 71 ALA A C 1
ATOM 570 O O . ALA A 1 71 ? -12.865 4.186 -7.020 1.00 92.88 71 ALA A O 1
ATOM 571 N N . PHE A 1 72 ? -12.142 2.063 -6.856 1.00 90.56 72 PHE A N 1
ATOM 572 C CA . PHE A 1 72 ? -11.357 2.076 -8.082 1.00 90.56 72 PHE A CA 1
ATOM 573 C C . PHE A 1 72 ? -11.959 1.094 -9.085 1.00 90.56 72 PHE A C 1
ATOM 575 O O . PHE A 1 72 ? -11.932 -0.118 -8.876 1.00 90.56 72 PHE A O 1
ATOM 582 N N . ASN A 1 73 ? -12.526 1.629 -10.166 1.00 90.12 73 ASN A N 1
ATOM 583 C CA . ASN A 1 73 ? -13.003 0.834 -11.290 1.00 90.12 73 ASN A CA 1
ATOM 584 C C . ASN A 1 73 ? -11.870 0.710 -12.315 1.00 90.12 73 ASN A C 1
ATOM 586 O O . ASN A 1 73 ? -11.462 1.714 -12.899 1.00 90.12 73 ASN A O 1
ATOM 590 N N . TYR A 1 74 ? -11.352 -0.503 -12.496 1.00 86.62 74 TYR A N 1
ATOM 591 C CA . TYR A 1 74 ? -10.213 -0.782 -13.366 1.00 86.62 74 TYR A CA 1
ATOM 592 C C . TYR A 1 74 ? -10.649 -1.558 -14.606 1.00 86.62 74 TYR A C 1
ATOM 594 O O . TYR A 1 74 ? -11.573 -2.370 -14.559 1.00 86.62 74 TYR A O 1
ATOM 602 N N . LYS A 1 75 ? -9.951 -1.330 -15.717 1.00 88.56 75 LYS A N 1
ATOM 603 C CA . LYS A 1 75 ? -10.026 -2.193 -16.900 1.00 88.56 75 LYS A CA 1
ATOM 604 C C . LYS A 1 75 ? -8.921 -3.249 -16.858 1.00 88.56 75 LYS A C 1
ATOM 606 O O . LYS A 1 75 ? -7.925 -3.070 -16.158 1.00 88.56 75 LYS A O 1
ATOM 611 N N . ASN A 1 76 ? -9.067 -4.329 -17.624 1.00 81.25 76 ASN A N 1
ATOM 612 C CA . ASN A 1 76 ? -8.093 -5.428 -17.647 1.00 81.25 76 ASN A CA 1
ATOM 613 C C . ASN A 1 76 ? -6.676 -4.970 -18.042 1.00 81.25 76 ASN A C 1
ATOM 615 O O . ASN A 1 76 ? -5.700 -5.553 -17.588 1.00 81.25 76 ASN A O 1
ATOM 619 N N . GLU A 1 77 ? -6.545 -3.896 -18.822 1.00 81.31 77 GLU A N 1
ATOM 620 C CA . GLU A 1 77 ? -5.254 -3.320 -19.217 1.00 81.31 77 GLU A CA 1
ATOM 621 C C . GLU A 1 77 ? -4.552 -2.560 -18.076 1.00 81.31 77 GLU A C 1
ATOM 623 O O . GLU A 1 77 ? -3.385 -2.201 -18.194 1.00 81.31 77 GLU A O 1
ATOM 628 N N . GLN A 1 78 ? -5.251 -2.298 -16.966 1.00 84.44 78 GLN A N 1
ATOM 629 C CA . GLN A 1 78 ? -4.719 -1.620 -15.779 1.00 84.44 78 GLN A CA 1
ATOM 630 C C . GLN A 1 78 ? -4.275 -2.611 -14.697 1.00 84.44 78 GLN A C 1
ATOM 632 O O . GLN A 1 78 ? -4.180 -2.239 -13.527 1.00 84.44 78 GLN A O 1
ATOM 637 N N . VAL A 1 79 ? -4.022 -3.867 -15.062 1.00 87.00 79 VAL A N 1
ATOM 638 C CA . VAL A 1 79 ? -3.404 -4.868 -14.186 1.00 87.00 79 VAL A CA 1
ATOM 639 C C . VAL A 1 79 ? -1.894 -4.850 -14.413 1.00 87.00 79 VAL A C 1
ATOM 641 O O . VAL A 1 79 ? -1.430 -4.854 -15.551 1.00 87.00 79 VAL A O 1
ATOM 644 N N . ALA A 1 80 ? -1.120 -4.786 -13.332 1.00 87.62 80 ALA A N 1
ATOM 645 C CA . ALA A 1 80 ? 0.333 -4.721 -13.402 1.00 87.62 80 ALA A CA 1
ATOM 646 C C . ALA A 1 80 ? 0.930 -6.022 -13.955 1.00 87.62 80 ALA A C 1
ATOM 648 O O . ALA A 1 80 ? 0.617 -7.113 -13.477 1.00 87.62 80 ALA A O 1
ATOM 649 N N . ASP A 1 81 ? 1.860 -5.895 -14.900 1.00 87.81 81 ASP A N 1
ATOM 650 C CA . ASP A 1 81 ? 2.730 -6.996 -15.300 1.00 87.81 81 ASP A CA 1
ATOM 651 C C . ASP A 1 81 ? 3.813 -7.219 -14.233 1.00 87.81 81 ASP A C 1
ATOM 653 O O . ASP A 1 81 ? 4.729 -6.410 -14.056 1.00 87.81 81 ASP A O 1
ATOM 657 N N . LEU A 1 82 ? 3.700 -8.338 -13.516 1.00 86.88 82 LEU A N 1
ATOM 658 C CA . LEU A 1 82 ? 4.623 -8.706 -12.443 1.00 86.88 82 LEU A CA 1
ATOM 659 C C . LEU A 1 82 ? 5.983 -9.216 -12.948 1.00 86.88 82 LEU A C 1
ATOM 661 O O . LEU A 1 82 ? 6.887 -9.422 -12.138 1.00 86.88 82 LEU A O 1
ATOM 665 N N . SER A 1 83 ? 6.146 -9.425 -14.260 1.00 86.88 83 SER A N 1
ATOM 666 C CA . SER A 1 83 ? 7.443 -9.760 -14.858 1.00 86.88 83 SER A CA 1
ATOM 667 C C . SER A 1 83 ? 8.348 -8.532 -15.029 1.00 86.88 83 SER A C 1
ATOM 669 O O . SER A 1 83 ? 9.575 -8.658 -15.032 1.00 86.88 83 SER A O 1
ATOM 671 N N . GLY A 1 84 ? 7.748 -7.340 -15.116 1.00 87.62 84 GLY A N 1
ATOM 672 C CA . GLY A 1 84 ? 8.444 -6.062 -15.210 1.00 87.62 84 GLY A CA 1
ATOM 673 C C . GLY A 1 84 ? 8.917 -5.520 -13.861 1.00 87.62 8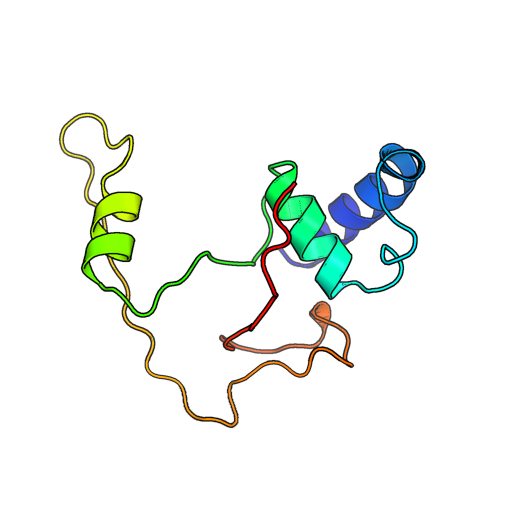4 GLY A C 1
ATOM 674 O O . GLY A 1 84 ? 8.606 -6.045 -12.789 1.00 87.62 84 GLY A O 1
ATOM 675 N N . ASN A 1 85 ? 9.664 -4.415 -13.901 1.00 89.25 85 ASN A N 1
ATOM 676 C CA . ASN A 1 85 ? 10.069 -3.723 -12.687 1.00 89.25 85 ASN A CA 1
ATOM 677 C C . ASN A 1 85 ? 8.904 -2.860 -12.169 1.00 89.25 85 ASN A C 1
ATOM 679 O O . ASN A 1 85 ? 8.391 -2.021 -12.915 1.00 89.25 85 ASN A O 1
ATOM 683 N N . PRO A 1 86 ? 8.514 -2.984 -10.887 1.00 91.19 86 PRO A N 1
ATOM 684 C CA . PRO A 1 86 ? 7.467 -2.155 -10.315 1.00 91.19 86 PRO A CA 1
ATOM 685 C C . PRO A 1 86 ? 7.731 -0.663 -10.516 1.00 91.19 86 PRO A C 1
ATOM 687 O O . PRO A 1 86 ? 6.788 0.103 -10.709 1.00 91.19 86 PRO A O 1
ATOM 690 N N . PHE A 1 87 ? 8.980 -0.199 -10.444 1.00 90.81 87 PHE A N 1
ATOM 691 C CA . PHE A 1 87 ? 9.309 1.231 -10.498 1.00 90.81 87 PHE A CA 1
ATOM 692 C C . PHE A 1 87 ? 9.050 1.890 -11.856 1.00 90.81 87 PHE A C 1
ATOM 694 O O . PHE A 1 87 ? 8.944 3.114 -11.904 1.00 90.81 87 PHE A O 1
ATOM 701 N N . ASP A 1 88 ? 8.858 1.095 -12.909 1.00 90.81 88 ASP A N 1
ATOM 702 C CA . ASP A 1 88 ? 8.558 1.583 -14.257 1.00 90.81 88 ASP A CA 1
ATOM 703 C C . ASP A 1 88 ? 7.051 1.786 -14.488 1.00 90.81 88 ASP A C 1
ATOM 705 O O . ASP A 1 88 ? 6.641 2.439 -15.452 1.00 90.81 88 ASP A O 1
ATOM 709 N N . VAL A 1 89 ? 6.213 1.267 -13.583 1.00 90.50 89 VAL A N 1
ATOM 710 C CA . VAL A 1 89 ? 4.756 1.408 -13.640 1.00 90.50 89 VAL A CA 1
ATOM 711 C C . VAL A 1 89 ? 4.356 2.870 -13.451 1.00 90.50 89 VAL A C 1
ATOM 713 O O . VAL A 1 89 ? 4.711 3.516 -12.460 1.00 90.50 89 VAL A O 1
ATOM 716 N N . LYS A 1 90 ? 3.559 3.379 -14.394 1.00 88.19 90 LYS A N 1
ATOM 717 C CA . LYS A 1 90 ? 2.989 4.729 -14.358 1.00 88.19 90 LYS A CA 1
ATOM 718 C C . LYS A 1 90 ? 1.484 4.665 -14.110 1.00 88.19 90 LYS A C 1
ATOM 720 O O . LYS A 1 90 ? 0.781 3.891 -14.750 1.00 88.19 90 LYS A O 1
ATOM 725 N N . GLY A 1 91 ? 0.994 5.545 -13.239 1.00 89.19 91 GLY A N 1
ATOM 726 C CA . GLY A 1 91 ? -0.423 5.622 -12.881 1.00 89.19 91 GLY A CA 1
ATOM 727 C C . GLY A 1 91 ? -0.841 4.609 -11.812 1.00 89.19 91 GLY A C 1
ATOM 728 O O . GLY A 1 91 ? -0.001 3.969 -11.182 1.00 89.19 91 GLY A O 1
ATOM 729 N N . ILE A 1 92 ? -2.152 4.511 -11.586 1.00 90.12 92 ILE A N 1
ATOM 730 C CA . ILE A 1 92 ? -2.752 3.551 -10.653 1.00 90.12 92 ILE A CA 1
ATOM 731 C C . ILE A 1 92 ? -3.075 2.279 -11.430 1.00 90.12 92 ILE A C 1
ATOM 733 O O . ILE A 1 92 ? -3.821 2.318 -12.411 1.00 90.12 92 ILE A O 1
ATOM 737 N N . VAL A 1 93 ? -2.520 1.164 -10.969 1.00 92.38 93 VAL A N 1
ATOM 738 C CA . VAL A 1 93 ? -2.753 -0.169 -11.522 1.00 92.38 93 VAL A CA 1
ATOM 739 C C . VAL A 1 93 ? -3.145 -1.122 -10.405 1.00 92.38 93 VAL A C 1
ATOM 741 O O . VAL A 1 93 ? -2.732 -0.958 -9.255 1.00 92.38 93 VAL A O 1
ATOM 744 N N . LYS A 1 94 ? -3.931 -2.135 -10.749 1.00 90.56 94 LYS A N 1
ATOM 745 C CA . LYS A 1 94 ? -4.227 -3.253 -9.866 1.00 90.56 94 LYS A CA 1
ATOM 746 C C . LYS A 1 94 ? -3.021 -4.184 -9.816 1.00 90.56 94 LYS A C 1
ATOM 748 O O . LYS A 1 94 ? -2.484 -4.558 -10.856 1.00 90.56 94 LYS A O 1
ATOM 753 N N . VAL A 1 95 ? -2.622 -4.576 -8.613 1.00 88.94 95 VAL A N 1
ATOM 754 C CA . VAL A 1 95 ? -1.548 -5.546 -8.396 1.00 88.94 95 VAL A CA 1
ATOM 755 C C . VAL A 1 95 ? -2.132 -6.730 -7.637 1.00 88.94 95 VAL A C 1
ATOM 757 O O . VAL A 1 95 ? -2.636 -6.565 -6.527 1.00 88.94 95 VAL A O 1
ATOM 760 N N . ASP A 1 96 ? -2.065 -7.912 -8.244 1.00 84.50 96 ASP A N 1
ATOM 761 C CA . ASP A 1 96 ? -2.514 -9.167 -7.642 1.00 84.50 96 ASP A CA 1
ATOM 762 C C . ASP A 1 96 ? -1.298 -9.902 -7.059 1.00 84.50 96 ASP A C 1
ATOM 764 O O . ASP A 1 96 ? -0.758 -10.837 -7.649 1.00 84.50 96 ASP A O 1
ATOM 768 N N . LEU A 1 97 ? -0.819 -9.432 -5.904 1.00 75.00 97 LEU A N 1
ATOM 769 C CA . LEU A 1 97 ? 0.203 -10.142 -5.135 1.00 75.00 97 LEU A CA 1
ATOM 770 C C . LEU A 1 97 ? -0.489 -11.177 -4.250 1.00 75.00 97 LEU A C 1
ATOM 772 O O . LEU A 1 97 ? -1.388 -10.847 -3.477 1.00 75.00 97 LEU A O 1
ATOM 776 N N . TYR A 1 98 ? -0.075 -12.437 -4.350 1.00 60.34 98 TYR A N 1
ATOM 777 C CA . TYR A 1 98 ? -0.567 -13.466 -3.443 1.00 60.34 98 TYR A CA 1
ATOM 778 C C . TYR A 1 98 ? -0.037 -13.192 -2.036 1.00 60.34 98 TYR A C 1
ATOM 780 O O . TYR A 1 98 ? 1.173 -13.216 -1.806 1.00 60.34 98 TYR A O 1
ATOM 788 N N . TRP A 1 99 ? -0.949 -12.962 -1.092 1.00 58.19 99 TRP A N 1
ATOM 789 C CA . TRP A 1 99 ? -0.620 -12.995 0.326 1.00 58.19 99 TRP A CA 1
ATOM 790 C C . TRP A 1 99 ? -0.097 -14.393 0.668 1.00 58.19 99 TRP A C 1
ATOM 792 O O . TRP A 1 99 ? -0.821 -15.381 0.523 1.00 58.19 99 TRP A O 1
ATOM 802 N N . ARG A 1 100 ? 1.168 -14.490 1.090 1.00 51.88 100 ARG A N 1
ATOM 803 C CA . ARG A 1 100 ? 1.672 -15.707 1.729 1.00 51.88 100 ARG A CA 1
ATOM 804 C C . ARG A 1 100 ? 1.333 -15.612 3.221 1.00 51.88 100 ARG A C 1
ATOM 806 O O . ARG A 1 100 ? 1.767 -14.646 3.850 1.00 51.88 100 ARG A O 1
ATOM 813 N N . PRO A 1 101 ? 0.575 -16.567 3.788 1.00 40.59 101 PRO A N 1
ATOM 814 C CA . PRO A 1 101 ? 0.508 -16.708 5.232 1.00 40.59 101 PRO A CA 1
ATOM 815 C C . PRO A 1 101 ? 1.922 -16.921 5.764 1.00 40.59 101 PRO A C 1
ATOM 817 O O . PRO A 1 101 ? 2.645 -17.772 5.242 1.00 40.59 101 PRO A O 1
ATOM 820 N N . VAL A 1 102 ? 2.301 -16.119 6.756 1.00 48.84 102 VAL A N 1
ATOM 821 C CA . VAL A 1 102 ? 3.513 -16.326 7.558 1.00 48.84 102 VAL A CA 1
ATOM 822 C C . VAL A 1 102 ? 3.259 -17.441 8.562 1.00 48.84 102 VAL A C 1
ATOM 824 O O . VAL A 1 102 ? 2.144 -17.452 9.134 1.00 48.84 102 VAL A O 1
#